Protein AF-A0A965UTG9-F1 (afdb_monomer_lite)

Structure (mmCIF, N/CA/C/O backbone):
data_AF-A0A965UTG9-F1
#
_entry.id   AF-A0A965UTG9-F1
#
loop_
_atom_site.group_PDB
_atom_site.id
_atom_site.type_symbol
_atom_site.label_atom_id
_atom_site.label_alt_id
_atom_site.label_comp_id
_atom_site.label_asym_id
_atom_site.label_entity_id
_atom_site.label_seq_id
_atom_site.pdbx_PDB_ins_code
_atom_site.Cartn_x
_atom_site.Cartn_y
_atom_site.Cartn_z
_atom_site.occupancy
_atom_site.B_iso_or_equiv
_atom_site.auth_seq_id
_atom_site.auth_comp_id
_atom_site.auth_asym_id
_atom_site.auth_atom_id
_atom_site.pdbx_PDB_model_num
ATOM 1 N N . MET A 1 1 ? -0.026 14.317 9.775 1.00 66.69 1 MET A N 1
ATOM 2 C CA . MET A 1 1 ? 1.159 14.135 8.914 1.00 66.69 1 MET A CA 1
ATOM 3 C C . MET A 1 1 ? 1.340 12.642 8.743 1.00 66.69 1 MET A C 1
ATOM 5 O O . MET A 1 1 ? 1.289 11.950 9.752 1.00 66.69 1 MET A O 1
ATOM 9 N N . ILE A 1 2 ? 1.424 12.152 7.509 1.00 87.69 2 ILE A N 1
ATOM 10 C CA . ILE A 1 2 ? 1.582 10.718 7.243 1.00 87.69 2 ILE A CA 1
ATOM 11 C C . ILE A 1 2 ? 3.077 10.397 7.365 1.00 87.69 2 ILE A C 1
ATOM 13 O O . ILE A 1 2 ? 3.870 11.077 6.710 1.00 87.69 2 ILE A O 1
ATOM 17 N N . PRO A 1 3 ? 3.494 9.447 8.219 1.00 91.62 3 PRO A N 1
ATOM 18 C CA . PRO A 1 3 ? 4.894 9.071 8.306 1.00 91.62 3 PRO A CA 1
ATOM 19 C C . PRO A 1 3 ? 5.225 8.179 7.107 1.00 91.62 3 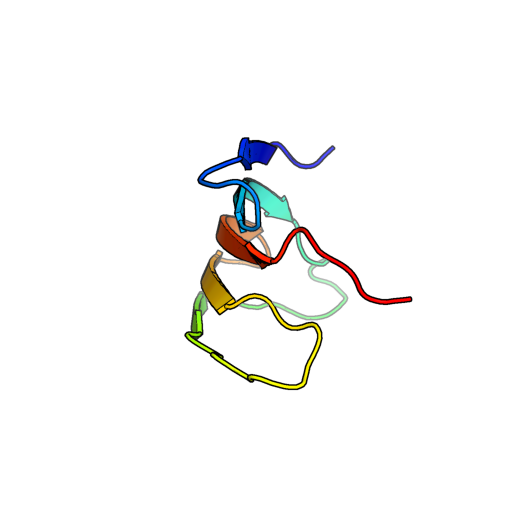PRO A C 1
ATOM 21 O O . PRO A 1 3 ? 4.808 7.024 7.031 1.00 91.62 3 PRO A O 1
ATOM 24 N N . CYS A 1 4 ? 5.955 8.763 6.164 1.00 94.94 4 CYS A N 1
ATOM 25 C CA . CYS A 1 4 ? 6.378 8.127 4.927 1.00 94.94 4 CYS A CA 1
ATOM 26 C C . CYS A 1 4 ? 7.877 8.308 4.733 1.00 94.94 4 CYS A C 1
ATOM 28 O O . CYS A 1 4 ? 8.440 9.340 5.110 1.00 94.94 4 CYS A O 1
ATOM 30 N N . ILE A 1 5 ? 8.504 7.325 4.098 1.00 94.88 5 ILE A N 1
ATOM 31 C CA . ILE A 1 5 ? 9.8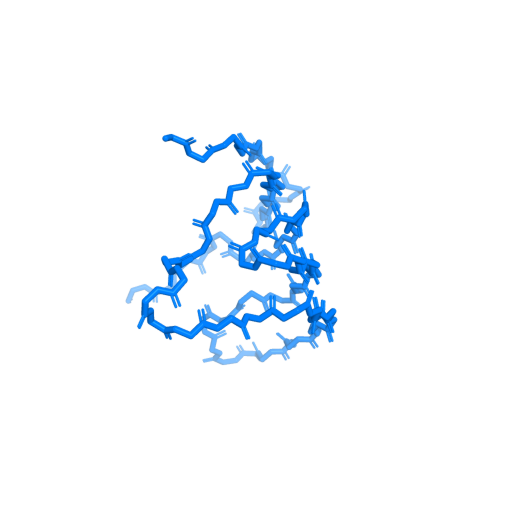61 7.443 3.585 1.00 94.88 5 ILE A CA 1
ATOM 32 C C . ILE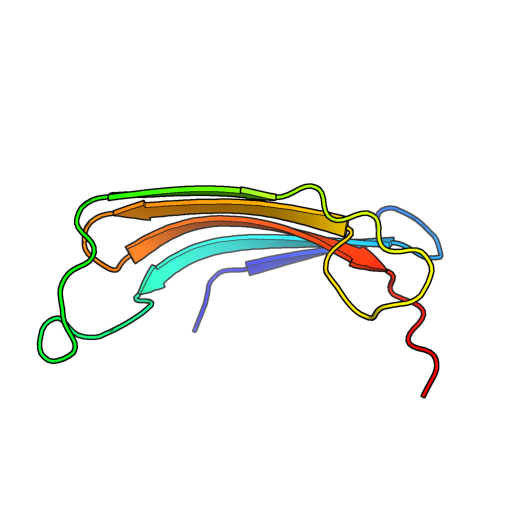 A 1 5 ? 9.843 7.120 2.096 1.00 94.88 5 ILE A C 1
ATOM 34 O O . ILE A 1 5 ? 9.294 6.099 1.682 1.00 94.88 5 ILE A O 1
ATOM 38 N N . SER A 1 6 ? 10.464 7.998 1.318 1.00 92.81 6 SER A N 1
ATOM 39 C CA . SER A 1 6 ? 10.528 7.916 -0.137 1.00 92.81 6 SER A CA 1
ATOM 40 C C . SER A 1 6 ? 11.965 7.699 -0.585 1.00 92.81 6 SER A C 1
ATOM 42 O O . SER A 1 6 ? 12.871 8.419 -0.158 1.00 92.81 6 SER A O 1
ATOM 44 N N . PHE A 1 7 ? 12.183 6.735 -1.476 1.00 91.88 7 PHE A N 1
ATOM 45 C CA . PHE A 1 7 ? 13.499 6.437 -2.034 1.00 91.88 7 PHE A CA 1
ATOM 46 C C . PHE A 1 7 ? 13.429 6.256 -3.550 1.00 91.88 7 PHE A C 1
ATOM 48 O O . PHE A 1 7 ? 12.505 5.657 -4.090 1.00 91.88 7 PHE A O 1
ATOM 55 N N . SER A 1 8 ? 14.447 6.734 -4.264 1.00 90.62 8 SER A N 1
ATOM 56 C CA . SER A 1 8 ? 14.626 6.387 -5.677 1.00 90.62 8 SER A CA 1
ATOM 57 C C . SER A 1 8 ? 15.335 5.040 -5.792 1.00 90.62 8 SER A C 1
ATOM 59 O O . SER A 1 8 ? 16.452 4.901 -5.304 1.00 90.62 8 SER A O 1
ATOM 61 N N . ILE A 1 9 ? 14.715 4.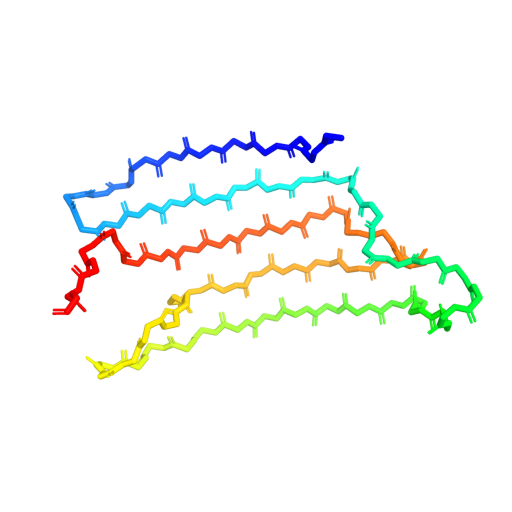070 -6.468 1.00 87.31 9 ILE A N 1
ATOM 62 C CA . ILE A 1 9 ? 15.322 2.753 -6.730 1.00 87.31 9 ILE A CA 1
ATOM 63 C C . ILE A 1 9 ? 16.138 2.783 -8.025 1.00 87.31 9 ILE A C 1
ATOM 65 O O . ILE A 1 9 ? 17.197 2.169 -8.116 1.00 87.31 9 ILE A O 1
ATOM 69 N N . SER A 1 10 ? 15.661 3.496 -9.046 1.00 85.19 10 SER A N 1
ATOM 70 C CA . SER A 1 10 ? 16.356 3.615 -10.332 1.00 85.19 10 SER A CA 1
ATOM 71 C C . SER A 1 10 ? 16.182 5.008 -10.926 1.00 85.19 10 SER A C 1
ATOM 73 O O . SER A 1 10 ? 15.564 5.872 -10.307 1.00 85.19 10 SER A O 1
ATOM 75 N N . LYS A 1 11 ? 16.699 5.250 -12.138 1.00 84.31 11 LYS A N 1
ATOM 76 C CA . LYS A 1 11 ? 16.454 6.507 -12.862 1.00 84.31 11 LYS A CA 1
ATOM 77 C C . LYS A 1 11 ? 14.957 6.783 -13.043 1.00 84.31 11 LYS A C 1
ATOM 79 O O . LYS A 1 11 ? 14.545 7.917 -12.835 1.00 84.31 11 LYS A O 1
ATOM 84 N N . ASN A 1 12 ? 14.170 5.737 -13.287 1.00 84.25 12 ASN A N 1
ATOM 85 C CA . ASN A 1 12 ? 12.761 5.851 -13.648 1.00 84.25 12 ASN A CA 1
ATOM 86 C C . ASN A 1 12 ? 11.835 5.342 -12.536 1.00 84.25 12 ASN A C 1
ATOM 88 O O . ASN A 1 12 ? 10.635 5.438 -12.683 1.00 84.25 12 ASN A O 1
ATOM 92 N N . TYR A 1 13 ? 12.335 4.787 -11.427 1.00 84.75 13 TYR A N 1
ATOM 93 C CA . TYR A 1 13 ? 11.473 4.221 -10.379 1.00 84.75 13 TYR A CA 1
ATOM 94 C C . TYR A 1 13 ? 11.746 4.798 -8.999 1.00 84.75 13 TYR A C 1
ATOM 96 O O . TYR A 1 13 ? 12.904 4.977 -8.603 1.00 84.75 13 TYR A O 1
ATOM 104 N N . ALA A 1 14 ? 10.668 5.037 -8.263 1.00 89.50 14 ALA A N 1
ATOM 105 C CA . ALA A 1 14 ? 10.672 5.393 -6.855 1.00 89.50 14 ALA A CA 1
ATOM 106 C C . ALA A 1 14 ? 9.815 4.412 -6.056 1.00 89.50 14 ALA A C 1
ATOM 108 O O . ALA A 1 14 ? 8.950 3.722 -6.600 1.00 89.50 14 ALA A O 1
ATOM 109 N N . ILE A 1 15 ? 10.105 4.354 -4.763 1.00 91.44 15 ILE A N 1
ATOM 110 C CA . ILE A 1 15 ? 9.336 3.625 -3.773 1.00 91.44 15 ILE A CA 1
ATOM 111 C C . ILE A 1 15 ? 8.954 4.561 -2.642 1.00 91.44 15 ILE A C 1
ATOM 113 O O . ILE A 1 15 ? 9.806 5.283 -2.122 1.00 91.44 15 ILE A O 1
ATOM 117 N N . ASP A 1 16 ? 7.692 4.486 -2.251 1.00 93.31 16 ASP A N 1
ATOM 118 C CA . ASP A 1 16 ? 7.171 5.110 -1.049 1.00 93.31 16 ASP A CA 1
ATOM 119 C C . ASP A 1 16 ? 6.763 4.022 -0.067 1.00 93.31 16 ASP A C 1
ATOM 121 O O . ASP A 1 16 ? 6.099 3.045 -0.424 1.00 93.31 16 ASP A O 1
ATOM 125 N N . PHE A 1 17 ? 7.188 4.195 1.179 1.00 95.69 17 PHE A N 1
ATOM 126 C CA . PHE A 1 17 ? 6.781 3.354 2.287 1.00 95.69 17 PHE A CA 1
ATOM 127 C C . PHE A 1 17 ? 6.170 4.219 3.383 1.00 95.69 17 PHE A C 1
ATOM 129 O O . PHE A 1 17 ? 6.873 4.988 4.043 1.00 95.69 17 PHE A O 1
ATOM 136 N N . CYS A 1 18 ? 4.860 4.096 3.563 1.00 95.88 18 CYS A N 1
ATOM 137 C CA . CYS A 1 18 ? 4.075 4.834 4.543 1.00 95.88 18 CYS A CA 1
ATOM 138 C C . CYS A 1 18 ? 3.511 3.880 5.596 1.00 95.88 18 CYS A C 1
ATOM 140 O O . CYS A 1 18 ? 3.182 2.731 5.304 1.00 95.88 18 CYS A O 1
ATOM 142 N N . VAL A 1 19 ? 3.386 4.345 6.837 1.00 96.44 19 VAL A N 1
ATOM 143 C CA . VAL A 1 19 ? 2.926 3.503 7.952 1.00 96.44 19 VAL A CA 1
ATOM 144 C C . VAL A 1 19 ? 1.966 4.248 8.871 1.00 96.44 19 VAL A C 1
ATOM 146 O O . VAL A 1 19 ? 1.958 5.471 8.912 1.00 96.44 19 VAL A O 1
ATOM 149 N N . PHE A 1 20 ? 1.158 3.514 9.629 1.00 95.69 20 PHE A N 1
ATOM 150 C CA . PHE A 1 20 ? 0.382 4.024 10.770 1.00 95.69 20 PHE A CA 1
ATOM 151 C C . PHE A 1 20 ? -0.345 5.359 10.544 1.00 95.69 20 PHE A C 1
ATOM 153 O O . PHE A 1 20 ? -0.180 6.313 11.310 1.00 95.69 20 PHE A O 1
ATOM 160 N N . TYR A 1 21 ? -1.189 5.431 9.517 1.00 95.44 21 TYR A N 1
ATOM 161 C CA . TYR A 1 21 ? -2.051 6.592 9.297 1.00 95.44 21 TYR A CA 1
ATOM 162 C C . TYR A 1 21 ? -3.505 6.194 9.106 1.00 95.44 21 TYR A C 1
ATOM 164 O O . TYR A 1 21 ? -3.839 5.133 8.583 1.00 95.44 21 TYR A O 1
ATOM 172 N N . GLN A 1 22 ? -4.391 7.075 9.555 1.00 94.81 22 GLN A N 1
ATOM 173 C CA . GLN A 1 22 ? -5.823 6.863 9.454 1.00 94.81 22 GLN A CA 1
ATOM 174 C C . GLN A 1 22 ? -6.31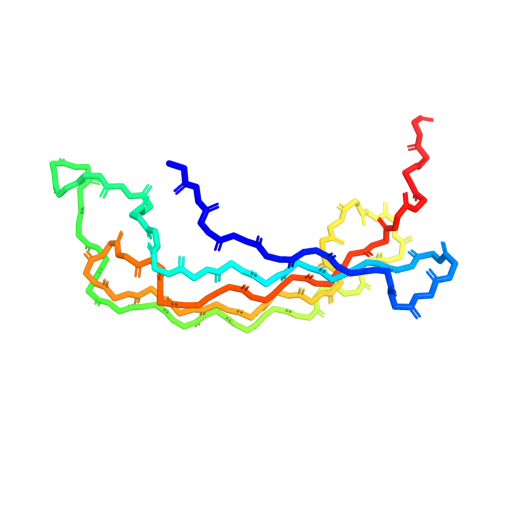6 7.221 8.049 1.00 94.81 22 GLN A C 1
ATOM 176 O O . GLN A 1 22 ? -6.091 8.337 7.582 1.00 94.81 22 GLN A O 1
ATOM 181 N N . ILE A 1 23 ? -7.039 6.300 7.409 1.00 92.00 23 ILE A N 1
ATOM 182 C CA . ILE A 1 23 ? -7.591 6.513 6.061 1.00 92.00 23 ILE A CA 1
ATOM 183 C C . ILE A 1 23 ? -8.955 7.210 6.070 1.00 92.00 23 ILE A C 1
ATOM 185 O O . ILE A 1 23 ? -9.266 7.962 5.152 1.00 92.00 23 ILE A O 1
ATOM 189 N N . ARG A 1 24 ? -9.795 6.966 7.086 1.00 90.38 24 ARG A N 1
ATOM 190 C CA . ARG A 1 24 ? -11.143 7.555 7.196 1.00 90.38 24 ARG A CA 1
ATOM 191 C C . ARG A 1 24 ? -11.658 7.556 8.635 1.00 90.38 24 ARG A C 1
ATOM 193 O O . ARG A 1 24 ? -11.175 6.793 9.476 1.00 90.38 24 ARG A O 1
ATOM 200 N N . LYS A 1 25 ? -12.660 8.392 8.931 1.00 93.06 25 LYS A N 1
ATOM 201 C CA . LYS A 1 25 ? -13.325 8.405 10.246 1.00 93.06 25 LYS A CA 1
ATOM 202 C C . LYS A 1 25 ? -14.367 7.288 10.316 1.00 93.06 25 LYS A C 1
ATOM 204 O O . LYS A 1 25 ? -14.983 6.949 9.317 1.00 93.06 25 LYS A O 1
ATOM 209 N N . ALA A 1 26 ? -14.629 6.770 11.517 1.00 90.88 26 ALA A N 1
ATOM 210 C CA . ALA A 1 26 ? -15.607 5.691 11.722 1.00 90.88 26 ALA A CA 1
ATOM 211 C C . ALA A 1 26 ? -17.041 6.056 11.286 1.00 90.88 26 ALA A C 1
ATOM 213 O O . ALA A 1 26 ? -17.812 5.179 10.910 1.00 90.88 26 ALA A O 1
ATOM 214 N N . LYS A 1 27 ? -17.388 7.352 11.290 1.00 95.06 27 LYS A N 1
ATOM 215 C CA . LYS A 1 27 ? -18.683 7.846 10.791 1.00 95.06 27 LYS A CA 1
ATOM 216 C C . LYS A 1 27 ? -18.892 7.600 9.289 1.00 95.06 27 LYS A C 1
ATOM 218 O O . LYS A 1 27 ? -20.030 7.555 8.847 1.00 95.06 27 LYS A O 1
ATOM 223 N N . ASP A 1 28 ? -17.803 7.451 8.533 1.00 90.81 28 ASP A N 1
ATOM 224 C CA . ASP A 1 28 ? -17.811 7.243 7.082 1.00 90.81 28 ASP A CA 1
ATOM 225 C C . ASP A 1 28 ? -17.802 5.736 6.738 1.00 90.81 28 ASP A C 1
ATOM 227 O O . ASP A 1 28 ? -17.633 5.348 5.583 1.00 90.81 28 ASP A O 1
ATOM 231 N N . GLY A 1 29 ? -17.955 4.876 7.755 1.00 93.25 29 GLY A N 1
ATOM 232 C CA . GLY A 1 29 ? -17.852 3.424 7.664 1.00 93.25 29 GLY A CA 1
ATOM 233 C C . GLY A 1 29 ? -16.599 2.871 8.344 1.00 93.25 29 GLY A C 1
ATOM 234 O O . GLY A 1 29 ? -15.657 3.594 8.685 1.00 93.25 29 GLY A O 1
ATOM 235 N N . ILE A 1 30 ? -16.596 1.557 8.561 1.00 94.75 30 ILE A N 1
ATOM 236 C CA . ILE A 1 30 ? -15.500 0.834 9.211 1.00 94.75 30 ILE A CA 1
ATOM 237 C C . ILE A 1 30 ? -14.995 -0.246 8.260 1.00 94.75 30 ILE A C 1
ATOM 239 O O . ILE A 1 30 ? -15.736 -1.139 7.864 1.00 94.75 30 ILE A O 1
ATOM 243 N N . THR A 1 31 ? -13.712 -0.164 7.931 1.00 94.75 31 THR A N 1
ATOM 244 C CA . THR A 1 31 ? -12.945 -1.240 7.308 1.00 94.75 31 THR A CA 1
ATOM 245 C C . THR A 1 31 ? -12.303 -2.028 8.436 1.00 94.75 31 THR A C 1
ATOM 247 O O . THR A 1 31 ? -11.410 -1.512 9.109 1.00 94.75 31 THR A O 1
ATOM 250 N N . PHE A 1 32 ? -12.783 -3.243 8.694 1.00 95.50 32 PHE A N 1
ATOM 251 C CA . PHE A 1 32 ? -12.219 -4.081 9.756 1.00 95.50 32 PHE A CA 1
ATOM 252 C C . PHE A 1 32 ? -10.840 -4.605 9.373 1.00 95.50 32 PHE A C 1
ATOM 254 O O . PHE A 1 32 ? -9.907 -4.503 10.166 1.00 95.50 32 PHE A O 1
ATOM 261 N N . PHE A 1 33 ? -10.726 -5.116 8.152 1.00 96.56 33 PHE A N 1
ATOM 262 C CA . PHE A 1 33 ? -9.510 -5.688 7.605 1.00 96.56 33 PHE A CA 1
ATOM 263 C C . PHE A 1 33 ? -9.557 -5.596 6.079 1.00 96.56 33 PHE A C 1
ATOM 265 O O . PHE A 1 33 ? -10.583 -5.928 5.487 1.00 96.56 33 PHE A O 1
ATOM 272 N N . ASP A 1 34 ? -8.462 -5.163 5.466 1.00 96.75 34 ASP A N 1
ATOM 273 C CA . ASP A 1 34 ? -8.265 -5.165 4.017 1.00 96.75 34 ASP A CA 1
ATOM 274 C C . ASP A 1 34 ? -6.772 -5.356 3.725 1.00 96.75 34 ASP A C 1
ATOM 276 O O . ASP A 1 34 ? -5.936 -4.624 4.257 1.00 96.75 34 ASP A O 1
ATOM 280 N N . LEU A 1 35 ? -6.442 -6.367 2.924 1.00 96.81 35 LEU A N 1
ATOM 281 C CA . LEU A 1 35 ? -5.091 -6.629 2.444 1.00 96.81 35 LEU A CA 1
ATOM 282 C C . LEU A 1 35 ? -5.102 -6.471 0.926 1.00 96.81 35 LEU A C 1
ATOM 284 O O . LEU A 1 35 ? -5.704 -7.284 0.224 1.00 96.81 35 LEU A O 1
ATOM 288 N N . ASN A 1 36 ? -4.387 -5.468 0.432 1.00 94.62 36 ASN A N 1
ATOM 289 C CA . ASN A 1 36 ? -4.264 -5.194 -0.988 1.00 94.62 36 ASN A CA 1
ATOM 290 C C . ASN A 1 36 ? -2.879 -5.620 -1.480 1.00 94.62 36 ASN A C 1
ATOM 292 O O . ASN A 1 36 ? -1.859 -5.172 -0.954 1.00 94.62 36 ASN A O 1
ATOM 296 N N . VAL A 1 37 ? -2.855 -6.477 -2.498 1.00 94.12 37 VAL A N 1
ATOM 297 C CA . VAL A 1 37 ? -1.658 -6.835 -3.260 1.00 94.12 37 VAL A CA 1
ATOM 298 C C . VAL A 1 37 ? -1.986 -6.582 -4.723 1.00 94.12 37 VAL A C 1
ATOM 300 O O . VAL A 1 37 ? -2.677 -7.380 -5.355 1.00 94.12 37 VAL A O 1
ATOM 303 N N . ASN A 1 38 ? -1.510 -5.464 -5.253 1.00 89.19 38 ASN A N 1
ATOM 304 C CA . ASN A 1 38 ? -1.722 -5.078 -6.635 1.00 89.19 38 ASN A CA 1
ATOM 305 C C . ASN A 1 38 ? -0.372 -4.972 -7.357 1.00 89.19 38 ASN A C 1
ATOM 307 O O . ASN A 1 38 ? 0.546 -4.296 -6.894 1.00 89.19 38 ASN A O 1
ATOM 311 N N . THR A 1 39 ? -0.265 -5.644 -8.500 1.00 83.75 39 THR A N 1
ATOM 312 C CA . THR A 1 39 ? 0.878 -5.595 -9.414 1.00 83.75 39 THR A CA 1
ATOM 313 C C . THR A 1 39 ? 0.408 -5.191 -10.812 1.00 83.75 39 THR A C 1
ATOM 315 O O . THR A 1 39 ? 0.480 -5.975 -11.762 1.00 83.75 39 THR A O 1
ATOM 318 N N . ASP A 1 40 ? -0.133 -3.984 -10.925 1.00 72.62 40 ASP A N 1
ATOM 319 C CA . ASP A 1 40 ? -0.644 -3.438 -12.177 1.00 72.62 40 ASP A CA 1
ATOM 320 C C . ASP A 1 40 ? 0.499 -2.841 -13.010 1.00 72.62 40 ASP A C 1
ATOM 322 O O . ASP A 1 40 ? 0.858 -1.667 -12.920 1.00 72.62 40 ASP A O 1
ATOM 326 N N . TYR A 1 41 ? 1.076 -3.673 -13.876 1.00 64.62 41 TYR A N 1
ATOM 327 C CA . TYR A 1 41 ? 2.048 -3.254 -14.886 1.00 64.62 41 TYR A CA 1
A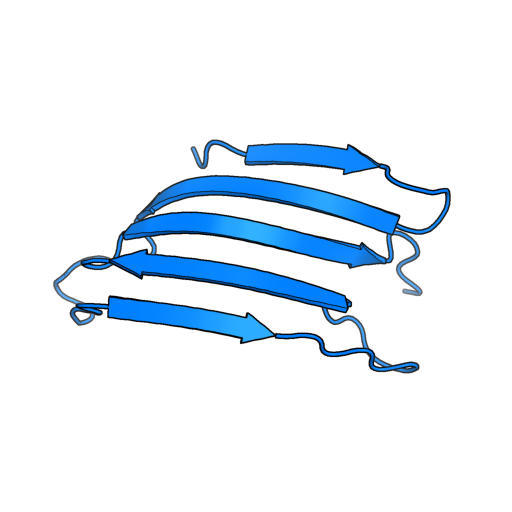TOM 328 C C . TYR A 1 41 ? 1.333 -2.806 -16.166 1.00 64.62 41 TYR A C 1
ATOM 330 O O . TYR A 1 41 ? 1.405 -3.481 -17.191 1.00 64.62 41 TYR A O 1
ATOM 338 N N . TYR A 1 42 ? 0.633 -1.673 -16.129 1.00 58.97 42 TYR A N 1
ATOM 339 C CA . TYR A 1 42 ? 0.083 -1.092 -17.356 1.00 58.97 42 TYR A CA 1
ATOM 340 C C . TYR A 1 42 ? 1.167 -0.310 -18.107 1.00 58.97 42 TYR A C 1
ATOM 342 O O . TYR A 1 42 ? 1.750 0.635 -17.580 1.00 58.97 42 TYR A O 1
ATOM 350 N N . GLU A 1 43 ? 1.447 -0.705 -19.353 1.00 52.06 43 GLU A N 1
ATOM 351 C CA . GLU A 1 43 ? 2.419 -0.020 -20.224 1.00 52.06 43 GLU A CA 1
ATOM 352 C C . GLU A 1 43 ? 1.995 1.409 -20.596 1.00 52.06 43 GLU A C 1
ATOM 354 O O . GLU A 1 43 ? 2.847 2.227 -20.934 1.00 52.06 43 GLU A O 1
ATOM 359 N N . ALA A 1 44 ? 0.697 1.712 -20.523 1.00 50.59 44 ALA A N 1
ATOM 360 C CA . ALA A 1 44 ? 0.112 2.939 -21.058 1.00 50.59 44 ALA A CA 1
ATOM 361 C C . ALA A 1 44 ? -0.583 3.825 -20.013 1.00 50.59 44 ALA A C 1
ATOM 363 O O . ALA A 1 44 ? -1.190 4.818 -20.404 1.00 50.59 44 ALA A O 1
ATOM 364 N N . ASP A 1 45 ? -0.530 3.486 -18.718 1.00 49.38 45 ASP A N 1
ATOM 365 C CA . ASP A 1 45 ? -1.254 4.266 -17.713 1.00 49.38 45 ASP A CA 1
ATOM 366 C C . ASP A 1 45 ? -0.473 4.502 -16.419 1.00 49.38 45 ASP A C 1
ATOM 368 O O . ASP A 1 45 ? 0.378 3.716 -16.000 1.00 49.38 45 ASP A O 1
ATOM 372 N N . HIS A 1 46 ? -0.802 5.634 -15.807 1.00 53.84 46 HIS A N 1
ATOM 373 C CA . HIS A 1 46 ? -0.132 6.386 -14.748 1.00 53.84 46 HIS A CA 1
ATOM 374 C C . HIS A 1 46 ? -0.139 5.697 -13.374 1.00 53.84 46 HIS A C 1
ATOM 376 O O . HIS A 1 46 ? 0.018 6.355 -12.344 1.00 53.84 46 HIS A O 1
ATOM 382 N N . ASN A 1 47 ? -0.351 4.382 -13.339 1.00 60.41 47 ASN A N 1
ATOM 383 C CA . ASN A 1 47 ? -0.631 3.649 -12.118 1.00 60.41 47 ASN A CA 1
ATOM 384 C C . ASN A 1 47 ? 0.640 3.129 -11.434 1.00 60.41 47 ASN A C 1
ATOM 386 O O . ASN A 1 47 ? 1.640 2.809 -12.091 1.00 60.41 47 ASN A O 1
ATOM 390 N N . PRO A 1 48 ? 0.618 3.044 -10.091 1.00 62.72 48 PRO A N 1
ATOM 391 C CA . PRO A 1 48 ? 1.682 2.396 -9.346 1.00 62.72 48 PRO A CA 1
ATOM 392 C C . PRO A 1 48 ? 1.865 0.968 -9.860 1.00 62.72 48 PRO A C 1
ATOM 394 O O . PRO A 1 48 ? 0.923 0.184 -9.904 1.00 62.72 48 PRO A O 1
ATOM 397 N N . LYS A 1 49 ? 3.106 0.639 -10.231 1.00 75.50 49 LYS A N 1
ATOM 398 C CA . LYS A 1 49 ? 3.476 -0.681 -10.755 1.00 75.50 49 LYS A CA 1
ATOM 399 C C . LYS A 1 49 ? 3.296 -1.786 -9.719 1.00 75.50 49 LYS A C 1
ATOM 401 O O . LYS A 1 49 ? 3.140 -2.951 -10.071 1.00 75.50 49 LYS A O 1
ATOM 406 N N . LEU A 1 50 ? 3.392 -1.418 -8.444 1.00 88.31 50 LEU A N 1
ATOM 407 C CA . LEU A 1 50 ? 3.141 -2.297 -7.317 1.00 88.31 50 LEU A CA 1
ATOM 408 C C . LEU A 1 50 ? 2.555 -1.477 -6.169 1.00 88.31 50 LEU A C 1
ATOM 410 O O . LEU A 1 50 ? 3.133 -0.459 -5.790 1.00 88.31 50 LEU A O 1
ATOM 414 N N . ASN A 1 51 ? 1.447 -1.942 -5.599 1.00 92.44 51 ASN A N 1
ATOM 415 C CA . ASN A 1 51 ? 0.912 -1.481 -4.324 1.00 92.44 51 ASN A CA 1
ATOM 416 C C . ASN A 1 51 ? 0.727 -2.693 -3.410 1.00 92.44 51 ASN A C 1
ATOM 418 O O . ASN A 1 51 ? 0.075 -3.670 -3.776 1.00 92.44 51 ASN A O 1
ATOM 422 N N . PHE A 1 52 ? 1.309 -2.625 -2.222 1.00 95.31 52 PHE A N 1
ATOM 423 C CA . PHE A 1 52 ? 1.102 -3.605 -1.174 1.00 95.31 52 PHE A CA 1
ATOM 424 C C . PHE A 1 52 ? 0.742 -2.890 0.123 1.00 95.31 52 PHE A C 1
ATOM 426 O O . PHE A 1 52 ? 1.568 -2.171 0.687 1.00 95.31 52 PHE A O 1
ATOM 433 N N . SER A 1 53 ? -0.482 -3.078 0.607 1.00 96.75 53 SER A N 1
ATOM 434 C CA . SER A 1 53 ? -0.970 -2.369 1.789 1.00 96.75 53 SER A CA 1
ATOM 435 C C . SER A 1 53 ? -1.888 -3.211 2.661 1.00 96.75 53 SER A C 1
ATOM 437 O O . SER A 1 53 ? -2.558 -4.137 2.204 1.00 96.75 53 SER A O 1
ATOM 439 N N . LEU A 1 54 ? -1.900 -2.875 3.950 1.00 97.56 54 LEU A N 1
ATOM 440 C CA . LEU A 1 54 ? -2.759 -3.485 4.957 1.00 97.56 54 LEU A CA 1
ATOM 441 C C . LEU A 1 54 ? -3.512 -2.401 5.721 1.00 97.56 54 LEU A C 1
ATOM 443 O O . LEU A 1 54 ? -2.900 -1.538 6.356 1.00 97.56 54 LEU A O 1
ATOM 447 N N . ILE A 1 55 ? -4.837 -2.508 5.732 1.00 97.31 55 ILE A N 1
ATOM 448 C CA . ILE A 1 55 ? -5.738 -1.679 6.526 1.00 97.31 55 ILE A CA 1
ATOM 449 C C . ILE A 1 55 ? -6.362 -2.533 7.627 1.00 97.31 55 ILE A C 1
ATOM 451 O O . ILE A 1 55 ? -6.915 -3.601 7.371 1.00 97.31 55 ILE A O 1
ATOM 455 N N . VAL A 1 56 ? -6.346 -2.024 8.856 1.00 97.00 56 VAL A N 1
ATOM 456 C CA . VAL A 1 56 ? -7.062 -2.598 10.000 1.00 97.00 56 VAL A CA 1
ATOM 457 C C . VAL A 1 56 ? -7.786 -1.478 10.735 1.00 97.00 56 VAL A C 1
ATOM 459 O O . VAL A 1 56 ? -7.181 -0.469 11.085 1.00 97.00 56 VAL A O 1
ATOM 462 N N . LEU A 1 57 ? -9.089 -1.632 10.975 1.00 96.12 57 LEU A N 1
ATOM 463 C CA . LEU A 1 57 ? -9.923 -0.659 11.703 1.00 96.12 57 LEU A CA 1
ATOM 464 C C . LEU A 1 57 ? -9.777 0.795 11.199 1.00 96.12 57 LEU A C 1
ATOM 466 O O . LEU A 1 57 ? -9.671 1.731 11.991 1.00 96.12 57 LEU A O 1
ATOM 470 N N . ASN A 1 58 ? -9.792 0.994 9.876 1.00 95.50 58 ASN A N 1
ATOM 471 C CA . ASN A 1 58 ? -9.549 2.280 9.196 1.00 95.50 58 ASN A CA 1
ATOM 472 C C . ASN A 1 58 ? -8.143 2.889 9.377 1.00 95.50 58 ASN A C 1
ATOM 474 O O . ASN A 1 58 ? -7.949 4.072 9.079 1.00 95.50 58 ASN A O 1
ATOM 478 N N . TRP A 1 59 ? -7.163 2.116 9.831 1.00 95.50 59 TRP A N 1
ATOM 479 C CA . TRP A 1 59 ? -5.759 2.512 9.859 1.00 95.50 59 TRP A CA 1
ATOM 480 C C . TRP A 1 59 ? -4.974 1.710 8.841 1.00 95.50 59 TRP A C 1
ATOM 482 O O . TRP A 1 59 ? -5.025 0.484 8.861 1.00 95.50 59 TRP A O 1
ATOM 492 N N . ILE A 1 60 ? -4.214 2.396 7.991 1.00 97.06 60 ILE A N 1
ATOM 493 C CA . ILE A 1 60 ? -3.136 1.744 7.262 1.00 97.06 60 ILE A CA 1
ATOM 494 C C . ILE A 1 60 ? -2.040 1.411 8.264 1.00 97.06 60 ILE A C 1
ATOM 496 O O . ILE A 1 60 ? -1.514 2.287 8.953 1.00 97.06 60 ILE A O 1
ATOM 500 N N . ILE A 1 61 ? -1.725 0.123 8.351 1.00 97.38 61 ILE A N 1
ATOM 501 C CA . ILE A 1 61 ? -0.611 -0.391 9.142 1.00 97.38 61 ILE A CA 1
ATOM 502 C C . ILE A 1 61 ? 0.680 -0.164 8.363 1.00 97.38 61 ILE A C 1
ATOM 504 O O . ILE A 1 61 ? 1.619 0.434 8.885 1.00 97.38 61 ILE A O 1
ATOM 508 N N . PHE A 1 62 ? 0.681 -0.568 7.094 1.00 96.75 62 PHE A N 1
ATOM 509 C CA . PHE A 1 62 ? 1.739 -0.279 6.139 1.00 96.75 62 PHE A CA 1
ATOM 510 C C . PHE A 1 62 ? 1.161 -0.128 4.731 1.00 96.75 62 PHE A C 1
ATOM 512 O O . PHE A 1 62 ? 0.160 -0.762 4.388 1.00 96.75 62 PHE A O 1
ATOM 519 N N . GLU A 1 63 ? 1.824 0.687 3.923 1.00 95.94 63 GLU A N 1
ATOM 520 C CA . GLU A 1 63 ? 1.605 0.838 2.492 1.00 95.94 63 GLU A CA 1
ATOM 521 C C . GLU A 1 63 ? 2.968 0.964 1.808 1.00 95.94 63 GLU A C 1
ATOM 523 O O . GLU A 1 63 ? 3.789 1.807 2.169 1.00 95.94 63 GLU A O 1
ATOM 528 N N . LEU A 1 64 ? 3.209 0.087 0.840 1.00 95.19 64 LEU A N 1
ATOM 529 C CA . LEU A 1 64 ? 4.388 0.055 -0.006 1.00 95.19 64 LEU A CA 1
ATOM 530 C C . LEU A 1 64 ? 3.943 0.291 -1.446 1.00 95.19 64 LEU A C 1
ATOM 532 O O . LEU A 1 64 ? 3.209 -0.524 -2.007 1.00 95.19 64 LEU A O 1
ATOM 536 N N . THR A 1 65 ? 4.435 1.360 -2.055 1.00 92.56 65 THR A N 1
ATOM 537 C CA . THR A 1 65 ? 4.063 1.735 -3.418 1.00 92.56 65 THR A CA 1
ATOM 538 C C . THR A 1 65 ? 5.313 1.921 -4.260 1.00 92.56 65 THR A C 1
ATOM 540 O O . THR A 1 65 ? 6.180 2.717 -3.914 1.00 92.56 65 THR A O 1
ATOM 543 N N . ILE A 1 66 ? 5.412 1.207 -5.381 1.00 89.06 66 ILE A N 1
ATOM 544 C CA . ILE A 1 66 ? 6.475 1.381 -6.377 1.00 89.06 66 ILE A CA 1
ATOM 545 C C . ILE A 1 66 ? 5.860 1.991 -7.630 1.00 89.06 66 ILE A C 1
ATOM 547 O O . ILE A 1 66 ? 4.909 1.447 -8.193 1.00 89.06 66 ILE A O 1
ATOM 551 N N . TYR A 1 67 ? 6.422 3.098 -8.102 1.00 85.75 67 TYR A N 1
ATOM 552 C CA . TYR A 1 67 ? 5.876 3.850 -9.229 1.00 85.75 67 TYR A CA 1
ATOM 553 C C . TYR A 1 67 ? 6.968 4.400 -10.143 1.00 85.75 67 TYR A C 1
ATOM 555 O O . TYR A 1 67 ? 8.136 4.532 -9.762 1.00 85.75 67 TYR A O 1
ATOM 563 N N . ASN A 1 68 ? 6.580 4.672 -11.391 1.00 84.81 68 ASN A N 1
ATOM 564 C CA . ASN A 1 68 ? 7.448 5.317 -12.368 1.00 84.81 68 ASN A CA 1
ATOM 565 C C . ASN A 1 68 ? 7.563 6.817 -12.041 1.00 84.81 68 ASN A C 1
ATOM 567 O O . ASN A 1 68 ? 6.547 7.469 -11.835 1.00 84.81 68 ASN A O 1
ATOM 571 N N . LYS A 1 69 ? 8.787 7.346 -11.992 1.00 79.31 69 LYS A N 1
ATOM 572 C CA . LYS A 1 69 ? 9.090 8.767 -11.765 1.00 79.31 69 LYS A CA 1
ATOM 573 C C . LYS A 1 69 ? 8.856 9.622 -13.003 1.00 79.31 69 LYS A C 1
ATOM 575 O O . LYS A 1 69 ? 8.576 10.811 -12.871 1.00 79.31 69 LYS A O 1
ATOM 580 N N . ASP A 1 70 ? 9.024 9.034 -14.184 1.00 70.50 70 ASP A N 1
ATOM 581 C CA . ASP A 1 70 ? 8.851 9.740 -15.444 1.00 70.50 70 ASP A CA 1
ATOM 582 C C . ASP A 1 70 ? 7.351 9.855 -15.734 1.00 70.50 70 ASP A C 1
ATOM 584 O O . ASP A 1 70 ? 6.733 8.969 -16.326 1.00 70.50 70 ASP A O 1
ATOM 588 N N . HIS A 1 71 ? 6.768 10.956 -15.264 1.00 59.69 71 HIS A N 1
ATOM 589 C CA . HIS A 1 71 ? 5.461 11.437 -15.691 1.00 59.69 71 HIS A CA 1
ATOM 590 C C . HIS A 1 71 ? 5.604 12.045 -17.093 1.00 59.69 71 HIS A C 1
ATOM 592 O O . HIS A 1 71 ? 6.348 13.010 -17.272 1.00 59.69 71 HIS A O 1
ATOM 598 N N . ILE A 1 72 ? 4.901 11.510 -18.092 1.00 47.50 72 ILE A N 1
ATOM 599 C CA . ILE A 1 72 ? 4.669 12.242 -19.343 1.00 47.50 72 ILE A CA 1
ATOM 600 C C . ILE A 1 72 ? 3.420 13.095 -19.090 1.00 47.50 72 ILE A C 1
ATOM 602 O O . ILE A 1 72 ? 2.336 12.541 -18.939 1.00 47.50 72 ILE A O 1
ATOM 606 N N . ASN A 1 73 ? 3.601 14.414 -18.957 1.00 40.66 73 ASN A N 1
ATOM 607 C CA . ASN A 1 73 ? 2.501 15.389 -19.011 1.00 40.66 73 ASN A CA 1
ATOM 608 C C . ASN A 1 73 ? 1.937 15.492 -20.430 1.00 40.66 73 ASN A C 1
ATOM 610 O O . ASN A 1 73 ? 2.756 15.437 -21.378 1.00 40.66 73 ASN A O 1
#

Foldseek 3Di:
DWDKDKDAPDPFKIKIKTAWDAQDDCVVPWDQKDWDWDQDPDPPDQDFNTWTWIDHRRTTHMIMTMGTPDDDD

Sequence (73 aa):
MIPCISFSISKNYAIDFCVFYQIRKAKDGITFFDLNVNTDYYEADHNPKLNFSLIVLNWIIFELTIYNKDHIN

Secondary structure (DSSP, 8-state):
---EEEEE-SSSEEEEEEEEEE-S-GGG----EEEEEE----TTS---SEEEEEEETTEEEEEEEEEES----

pLDDT: mean 85.64, std 14.73, range [40.66, 97.56]

Radius of gyration: 13.88 Å; chains: 1; bounding box: 35×22×33 Å